Protein 4HB1 (pdb70)

B-factor: mean 44.82, std 13.0, range [21.0, 85.99]

Sequence (44 aa):
EELLKQALQQAQQLLQQAQELAKEELLKQALQQAQQLLQQAQEL

Radius of gyration: 10.6 Å; Cα contacts (8 Å, |Δi|>4): 38; chains: 1; bounding box: 14×18×31 Å

CATH classification: 1.20.5.420

Nearest PDB structures (foldseek):
  4hb1-assembly1_A-2  TM=1.023E+00  e=4.235E-03  synthetic construct

Structure (mmCIF, N/CA/C/O backbone):
data_4HB1
#
_entry.id   4HB1
#
_cell.length_a   51.900
_cell.length_b   51.900
_cell.length_c   61.000
_cell.angle_alpha   90.00
_cell.angle_beta   90.00
_cell.angle_gamma   120.00
#
_symmetry.space_group_name_H-M   'P 64 2 2'
#
loop_
_entity.id
_entity.type
_entity.pdbx_description
1 polymer DHP1
2 non-polymer 'UNKNOWN ATOM OR ION'
3 water water
#
loop_
_atom_site.group_PDB
_atom_site.id
_atom_site.type_symbol
_atom_site.label_atom_id
_atom_site.label_alt_id
_atom_site.label_comp_id
_atom_site.label_asym_id
_atom_site.label_entity_id
_atom_site.label_seq_id
_atom_site.pdbx_PDB_ins_code
_atom_site.Cartn_x
_atom_site.Cartn_y
_atom_site.Cartn_z
_atom_site.occupancy
_atom_site.B_iso_or_equiv
_atom_site.auth_seq_id
_atom_site.auth_comp_id
_atom_site.auth_asym_id
_atom_site.auth_atom_id
_atom_site.pdbx_PDB_model_num
ATOM 1 N N . GLU A 1 58 ? -16.436 26.028 -3.313 1.00 68.70 1 GLU A N 1
ATOM 2 C CA . GLU A 1 58 ? -16.731 27.465 -3.392 1.00 68.70 1 GLU A CA 1
ATOM 3 C C . GLU A 1 58 ? -17.848 27.989 -2.494 1.00 68.70 1 GLU A C 1
ATOM 4 O O . GLU A 1 58 ? -17.694 29.044 -1.863 1.00 68.70 1 GLU A O 1
ATOM 7 N N . GLU A 1 59 ? -18.975 27.245 -2.396 1.00 58.17 2 GLU A N 1
ATOM 8 C CA . GLU A 1 59 ? -20.016 27.587 -1.413 1.00 58.17 2 GLU A CA 1
ATOM 9 C C . GLU A 1 59 ? -19.371 27.125 -0.139 1.00 58.17 2 GLU A C 1
ATOM 10 O O . GLU A 1 59 ? -19.719 27.591 0.925 1.00 58.17 2 GLU A O 1
ATOM 13 N N . LEU A 1 60 ? -18.423 26.190 -0.222 1.00 66.53 3 LEU A N 1
ATOM 14 C CA . LEU A 1 60 ? -17.658 25.752 0.937 1.00 66.53 3 LEU A CA 1
ATOM 15 C C . LEU A 1 60 ? -16.809 26.900 1.472 1.00 66.53 3 LEU A C 1
ATOM 16 O O . LEU A 1 60 ? -16.825 27.108 2.687 1.00 66.53 3 LEU A O 1
ATOM 22 N N . LEU A 1 61 ? -16.118 27.645 0.570 1.00 60.91 4 LEU A N 1
ATOM 23 C CA . LEU A 1 61 ? -15.350 28.839 0.891 1.00 60.91 4 LEU A CA 1
ATOM 24 C C . LEU A 1 61 ? -16.344 29.758 1.516 1.00 60.91 4 LEU A C 1
ATOM 25 O O . LEU A 1 61 ? -16.078 30.195 2.620 1.00 60.91 4 LEU A O 1
ATOM 31 N N . LYS A 1 62 ? -17.511 29.948 0.918 1.00 35.86 5 LYS A N 1
ATOM 32 C CA . LYS A 1 62 ? -18.550 30.691 1.613 1.00 35.86 5 LYS A CA 1
ATOM 33 C C . LYS A 1 62 ? -18.799 30.102 3.007 1.00 35.86 5 LYS A C 1
ATOM 34 O O . LYS A 1 62 ? -18.609 30.829 3.974 1.00 35.86 5 LYS A O 1
ATOM 37 N N . GLN A 1 63 ? -19.045 28.802 3.223 1.00 36.44 6 GLN A N 1
ATOM 38 C CA . GLN A 1 63 ? -19.389 28.275 4.532 1.00 36.44 6 GLN A CA 1
ATOM 39 C C . GLN A 1 63 ? -18.175 28.572 5.418 1.00 36.44 6 GLN A C 1
ATOM 40 O O . GLN A 1 63 ? -18.344 28.912 6.596 1.00 36.44 6 GLN A O 1
ATOM 43 N N . ALA A 1 64 ? -16.956 28.617 4.901 1.00 37.70 7 ALA A N 1
ATOM 44 C CA . ALA A 1 64 ? -15.795 28.823 5.736 1.00 37.70 7 ALA A CA 1
ATOM 45 C C . ALA A 1 64 ? -15.657 30.259 6.142 1.00 37.70 7 ALA A C 1
ATOM 46 O O . ALA A 1 64 ? -15.308 30.571 7.2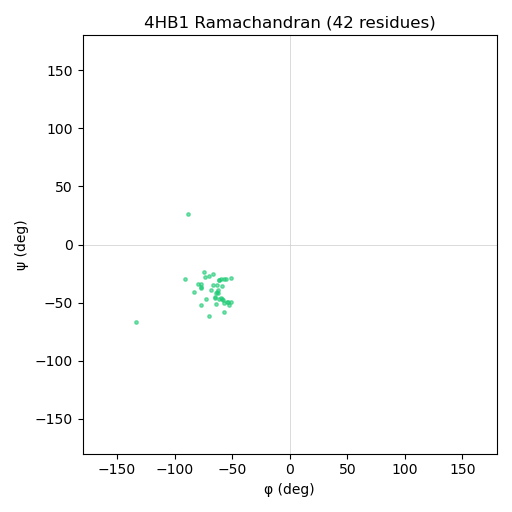74 1.00 37.70 7 ALA A O 1
ATOM 49 N N . LEU A 1 65 ? -15.985 31.148 5.221 1.00 34.39 8 LEU A N 1
ATOM 50 C CA . LEU A 1 65 ? -15.825 32.545 5.485 1.00 34.39 8 LEU A CA 1
ATOM 51 C C . LEU A 1 65 ? -16.962 32.914 6.371 1.00 34.39 8 LEU A C 1
ATOM 52 O O . LEU A 1 65 ? -16.663 33.385 7.459 1.00 34.39 8 LEU A O 1
ATOM 58 N N . GLN A 1 66 ? -18.228 32.641 6.072 1.00 38.96 9 GLN A N 1
ATOM 59 C CA . GLN A 1 66 ? -19.327 33.033 6.945 1.00 38.96 9 GLN A CA 1
ATOM 60 C C . GLN A 1 66 ? -19.091 32.578 8.385 1.00 38.96 9 GLN A C 1
ATOM 61 O O . GLN A 1 66 ? -19.471 33.247 9.338 1.00 38.96 9 GLN A O 1
ATOM 70 N N . GLN A 1 67 ? -18.383 31.507 8.601 1.00 31.37 10 GLN A N 1
ATOM 71 C CA . GLN A 1 67 ? -18.250 31.038 9.945 1.00 31.37 10 GLN A CA 1
ATOM 72 C C . GLN A 1 67 ? -17.050 31.654 10.547 1.00 31.37 10 GLN A C 1
ATOM 73 O O . GLN A 1 67 ? -17.045 31.777 11.770 1.00 31.37 10 GLN A O 1
ATOM 82 N N . ALA A 1 68 ? -16.028 31.981 9.760 1.00 35.27 11 ALA A N 1
ATOM 83 C CA . ALA A 1 68 ? -14.876 32.605 10.317 1.00 35.27 11 ALA A CA 1
ATOM 84 C C . ALA A 1 68 ? -15.405 33.998 10.743 1.00 35.27 11 ALA A C 1
ATOM 85 O O . ALA A 1 68 ? -15.155 34.462 11.885 1.00 35.27 11 ALA A O 1
ATOM 88 N N . GLN A 1 69 ? -16.277 34.622 9.930 1.00 47.87 12 GLN A N 1
ATOM 89 C CA . GLN A 1 69 ? -16.852 35.895 10.283 1.00 47.87 12 GLN A CA 1
ATOM 90 C C . GLN A 1 69 ? -17.626 35.820 11.588 1.00 47.87 12 GLN A C 1
ATOM 91 O O . GLN A 1 69 ? -17.400 36.603 12.528 1.00 47.87 12 GLN A O 1
ATOM 94 N N . GLN A 1 70 ? -18.463 34.808 11.763 1.00 32.18 13 GLN A N 1
ATOM 95 C CA . GLN A 1 70 ? -19.177 34.629 13.041 1.00 32.18 13 GLN A 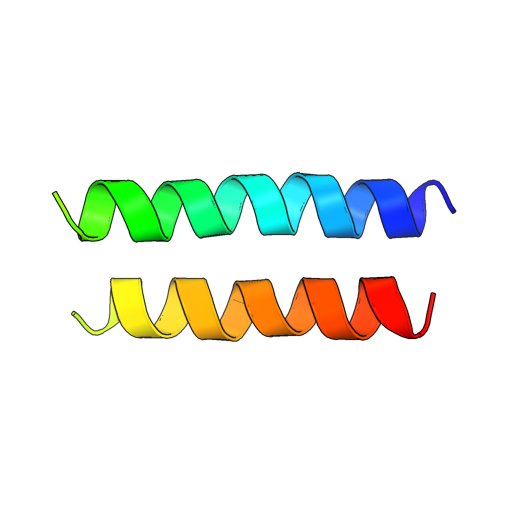CA 1
ATOM 96 C C . GLN A 1 70 ? -18.216 34.456 14.219 1.00 32.18 13 GLN A C 1
ATOM 97 O O . GLN A 1 70 ? -18.472 34.887 15.345 1.00 32.18 13 GLN A O 1
ATOM 106 N N . LEU A 1 71 ? -17.039 33.889 13.958 1.00 37.68 14 LEU A N 1
ATOM 107 C CA . LEU A 1 71 ? -16.107 33.664 15.018 1.00 37.68 14 LEU A CA 1
ATOM 108 C C . LEU A 1 71 ? -15.297 34.894 15.317 1.00 37.68 14 LEU A C 1
ATOM 109 O O . LEU A 1 71 ? -15.132 35.160 16.514 1.00 37.68 14 LEU A O 1
ATOM 115 N N . LEU A 1 72 ? -14.831 35.686 14.333 1.00 31.22 15 LEU A N 1
ATOM 116 C CA . LEU A 1 72 ? -14.105 36.905 14.670 1.00 31.22 15 LEU A CA 1
ATOM 117 C C . LEU A 1 72 ? -15.099 37.777 15.403 1.00 31.22 15 LEU A C 1
ATOM 118 O O . LEU A 1 72 ? -14.695 38.378 16.413 1.00 31.22 15 LEU A O 1
ATOM 124 N N . GLN A 1 73 ? -16.400 37.769 15.069 1.00 40.81 16 GLN A N 1
ATOM 125 C CA . GLN A 1 73 ? -17.331 38.479 15.906 1.00 40.81 16 GLN A CA 1
ATOM 126 C C . GLN A 1 73 ? -17.401 37.918 17.303 1.00 40.81 16 GLN A C 1
ATOM 127 O O . GLN A 1 73 ? -17.470 38.740 18.203 1.00 40.81 16 GLN A O 1
ATOM 130 N N . GLN A 1 74 ? -17.390 36.604 17.615 1.00 34.08 17 GLN A N 1
ATOM 131 C CA . GLN A 1 74 ? -17.351 36.141 19.017 1.00 34.08 17 GLN A CA 1
ATOM 132 C C . GLN A 1 74 ? -16.071 36.731 19.669 1.00 34.08 17 GLN A C 1
ATOM 133 O O . GLN A 1 74 ? -16.183 37.367 20.724 1.00 34.08 17 GLN A O 1
ATOM 142 N N . ALA A 1 75 ? -14.868 36.660 19.040 1.00 31.59 18 ALA A N 1
ATOM 143 C CA . ALA A 1 75 ? -13.623 37.197 19.574 1.00 31.59 18 ALA A CA 1
ATOM 144 C C . ALA A 1 75 ? -13.836 38.626 19.993 1.00 31.59 18 ALA A C 1
ATOM 145 O O . ALA A 1 75 ? -13.590 38.978 21.151 1.00 31.59 18 ALA A O 1
ATOM 148 N N . GLN A 1 76 ? -14.413 39.414 19.109 1.00 37.74 19 GLN A N 1
ATOM 149 C CA . GLN A 1 76 ? -14.640 40.818 19.348 1.00 37.74 19 GLN A CA 1
ATOM 150 C C . GLN A 1 76 ? -15.457 41.122 20.576 1.00 37.74 19 GLN A C 1
ATOM 151 O O . GLN A 1 76 ? -15.021 41.928 21.410 1.00 37.74 19 GLN A O 1
ATOM 160 N N . GLU A 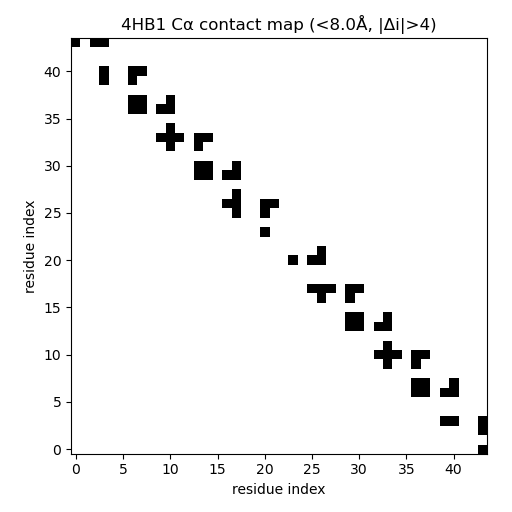1 77 ? -16.602 40.478 20.748 1.00 42.21 20 GLU A N 1
ATOM 161 C CA . GLU A 1 77 ? -17.368 40.721 21.955 1.00 42.21 20 GLU A CA 1
ATOM 162 C C . GLU A 1 77 ? -16.641 40.205 23.184 1.00 42.21 20 GLU A C 1
ATOM 163 O O . GLU A 1 77 ? -16.838 40.708 24.282 1.00 42.21 20 GLU A O 1
ATOM 166 N N . LEU A 1 78 ? -15.774 39.217 23.045 1.00 40.68 21 LEU A N 1
ATOM 167 C CA . LEU A 1 78 ? -15.056 38.709 24.178 1.00 40.68 21 LEU A CA 1
ATOM 168 C C . LEU A 1 78 ? -14.050 39.747 24.480 1.00 40.68 21 LEU A C 1
ATOM 169 O O . LEU A 1 78 ? -13.691 39.869 25.642 1.00 40.68 21 LEU A O 1
ATOM 175 N N . ALA A 1 79 ? -13.639 40.497 23.490 1.00 52.52 22 AL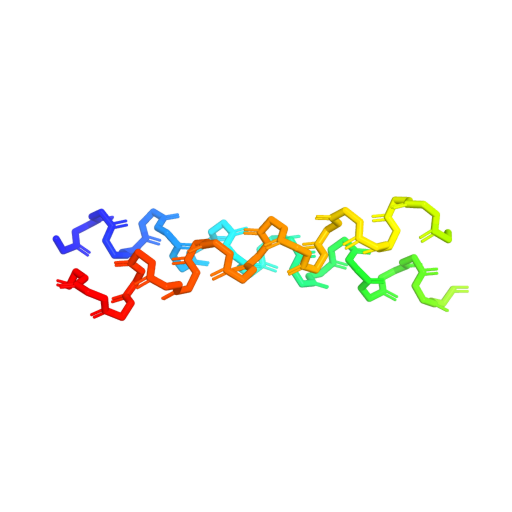A A N 1
ATOM 176 C CA . ALA A 1 79 ? -12.673 41.486 23.755 1.00 52.52 22 ALA A CA 1
ATOM 177 C C . ALA A 1 79 ? -13.356 42.668 24.435 1.00 52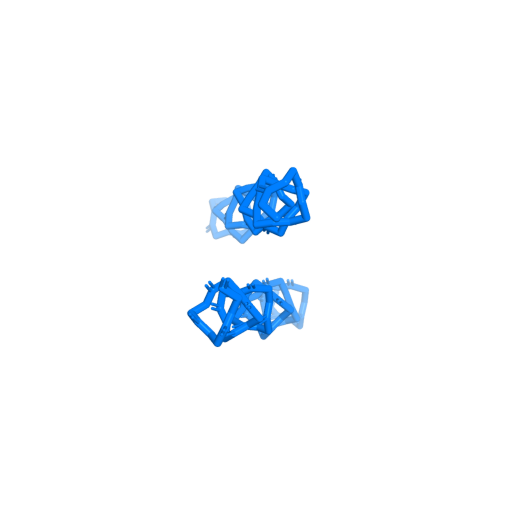.52 22 ALA A C 1
ATOM 178 O O . ALA A 1 79 ? -12.719 43.297 25.274 1.00 52.52 22 ALA A O 1
ATOM 181 N N . LYS A 1 80 ? -14.586 43.093 24.141 1.00 72.10 23 LYS A N 1
ATOM 182 C CA . LYS A 1 80 ? -15.225 44.169 24.920 1.00 72.10 23 LYS A CA 1
ATOM 183 C C . LYS A 1 80 ? -15.998 43.611 26.135 1.00 72.10 23 LYS A C 1
ATOM 184 O O . LYS A 1 80 ? -15.913 44.038 27.301 1.00 72.10 23 LYS A O 1
ATOM 187 N N . GLU A 1 85 ? -11.015 35.104 27.868 1.00 56.14 101 GLU A N 1
ATOM 188 C CA . GLU A 1 85 ? -9.565 34.822 27.795 1.00 56.14 101 GLU A CA 1
ATOM 189 C C . GLU A 1 85 ? -9.273 33.517 27.044 1.00 56.14 101 GLU A C 1
ATOM 190 O O . GLU A 1 85 ? -8.815 33.542 25.902 1.00 56.14 101 GLU A O 1
ATOM 193 N N . GLU A 1 86 ? -9.685 32.380 27.636 1.00 54.42 102 GLU A N 1
ATOM 194 C CA . GLU A 1 86 ? -9.565 31.072 27.020 1.00 54.42 102 GLU A CA 1
ATOM 195 C C . GLU A 1 86 ? -10.461 31.019 25.772 1.00 54.42 102 GLU A C 1
ATOM 196 O O . GLU A 1 86 ? -10.009 30.629 24.687 1.00 54.42 102 GLU A O 1
ATOM 199 N N . LEU A 1 87 ? -11.716 31.503 25.904 1.00 34.46 103 LEU A N 1
ATOM 200 C CA . LEU A 1 87 ? -12.695 31.572 24.803 1.00 34.46 103 LEU A CA 1
ATOM 201 C C . LEU A 1 87 ? -12.361 32.616 23.733 1.00 34.46 103 LEU A C 1
ATOM 202 O O . LEU A 1 87 ? -12.743 32.506 22.574 1.00 34.46 103 LEU A O 1
ATOM 208 N N . LEU A 1 88 ? -11.643 33.680 24.074 1.00 41.34 104 LEU A N 1
ATOM 209 C CA . LEU A 1 88 ? -11.174 34.579 23.047 1.00 41.34 104 LEU A CA 1
ATOM 210 C C . LEU A 1 88 ? -10.068 33.781 22.378 1.00 41.34 104 LEU A C 1
ATOM 211 O O . LEU A 1 88 ? -10.099 33.695 21.149 1.00 41.34 104 LEU A O 1
ATOM 217 N N . LYS A 1 89 ? -9.133 33.136 23.108 1.00 37.77 105 LYS A N 1
ATOM 218 C CA . LYS A 1 89 ? -8.069 32.414 22.443 1.00 37.77 105 LYS A CA 1
ATOM 219 C C . LYS A 1 89 ? -8.572 31.402 21.411 1.00 37.77 105 LYS A C 1
ATOM 220 O O . LYS A 1 89 ? -8.168 31.420 20.225 1.00 37.77 105 LYS A O 1
ATOM 223 N N . GLN A 1 90 ? -9.529 30.586 21.867 1.00 47.53 106 GLN A N 1
ATOM 224 C CA . GLN A 1 90 ? -10.215 29.560 21.078 1.00 47.53 106 GLN A CA 1
ATOM 225 C C . GLN A 1 90 ? -10.849 30.094 19.807 1.00 47.53 106 GLN A C 1
ATOM 226 O O . GLN A 1 90 ? -10.661 29.498 18.722 1.00 47.53 106 GLN A O 1
ATOM 235 N N . ALA A 1 91 ? -11.627 31.201 19.963 1.00 28.87 107 ALA A N 1
ATOM 236 C CA . ALA A 1 91 ? -12.314 31.806 18.823 1.00 28.87 107 ALA A CA 1
ATOM 237 C C . ALA A 1 91 ? -11.414 32.302 17.735 1.00 28.87 107 ALA A C 1
ATOM 238 O O . ALA A 1 91 ? -11.769 32.186 16.561 1.00 28.87 107 ALA A O 1
ATOM 241 N N . LEU A 1 92 ? -10.213 32.739 18.099 1.00 43.62 108 LEU A N 1
ATOM 242 C CA . LEU A 1 92 ? -9.218 33.172 17.122 1.00 43.62 108 LEU A CA 1
ATOM 243 C C . LEU A 1 92 ? -8.471 32.012 16.459 1.00 43.62 108 LEU A C 1
ATOM 244 O O . LEU A 1 92 ? -8.181 32.002 15.242 1.00 43.62 108 LEU A O 1
ATOM 250 N N . GLN A 1 93 ? -8.268 30.960 17.278 1.00 38.09 109 GLN A N 1
ATOM 251 C CA . GLN A 1 93 ? -7.626 29.758 16.758 1.00 38.09 109 GLN A CA 1
ATOM 252 C C . GLN A 1 93 ? -8.517 29.153 15.683 1.00 38.09 109 GLN A C 1
ATOM 253 O O . GLN A 1 93 ? -8.138 29.034 14.495 1.00 38.09 109 GLN A O 1
ATOM 256 N N . GLN A 1 94 ? -9.794 28.987 16.098 1.00 34.73 110 GLN A N 1
ATOM 257 C CA . GLN A 1 94 ? -10.780 28.353 15.268 1.00 34.73 110 GLN A CA 1
ATOM 258 C C . GLN A 1 94 ? -10.969 29.164 14.002 1.00 34.73 110 GLN A C 1
ATOM 259 O O . GLN A 1 94 ? -10.910 28.596 12.897 1.00 34.73 110 GLN A O 1
ATOM 268 N N . ALA A 1 95 ? -11.114 30.503 14.131 1.00 35.08 111 ALA A N 1
ATOM 269 C CA . ALA A 1 95 ? -11.257 31.335 12.957 1.00 35.08 111 ALA A CA 1
ATOM 270 C C . ALA A 1 95 ? -10.046 31.191 12.008 1.00 35.08 111 ALA A C 1
ATOM 271 O O . ALA A 1 95 ? -10.142 31.139 10.750 1.00 35.08 111 ALA A O 1
ATOM 274 N N . GLN A 1 96 ? -8.851 31.013 12.591 1.00 34.26 112 GLN A N 1
ATOM 275 C CA . GLN A 1 96 ? -7.700 30.893 11.719 1.00 34.26 112 GLN A CA 1
ATOM 276 C C . GLN A 1 96 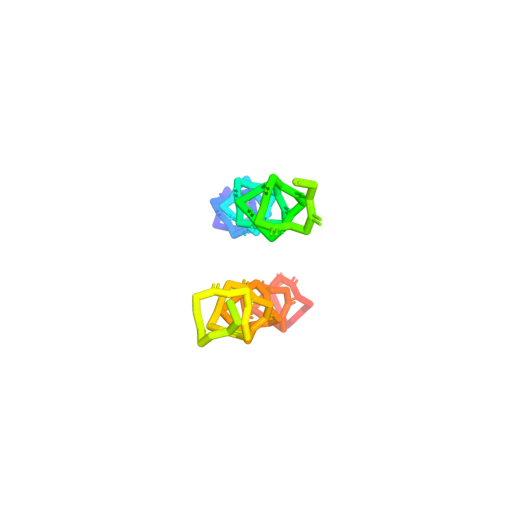? -7.771 29.623 10.892 1.00 34.26 112 GLN A C 1
ATOM 277 O O . GLN A 1 96 ? -7.429 29.579 9.695 1.00 34.26 112 GLN A O 1
ATOM 286 N N . GLN A 1 97 ? -8.322 28.636 11.578 1.00 39.20 113 GLN A N 1
ATOM 287 C CA . GLN A 1 97 ? -8.559 27.427 10.877 1.00 39.20 113 GLN A CA 1
ATOM 288 C C . GLN A 1 97 ? -9.446 27.693 9.666 1.00 39.20 113 GLN A C 1
ATOM 289 O O . GLN A 1 97 ? -8.980 27.549 8.527 1.00 39.20 113 GLN A O 1
ATOM 292 N N . LEU A 1 98 ? -10.636 28.243 9.825 1.00 24.47 114 LEU A N 1
ATOM 293 C CA . LEU A 1 98 ? -11.504 28.430 8.693 1.00 24.47 114 LEU A CA 1
ATOM 294 C C . LEU A 1 98 ? -10.889 29.248 7.595 1.00 24.47 114 LEU A C 1
ATOM 295 O O . LEU A 1 98 ? -11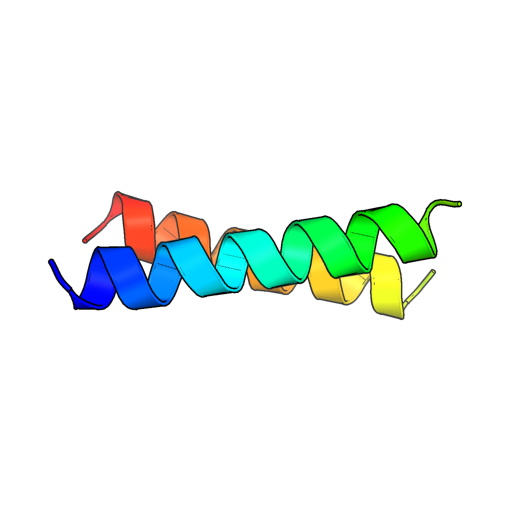.104 29.033 6.395 1.00 24.47 114 LEU A O 1
ATOM 301 N N . LEU A 1 99 ? -10.000 30.147 8.010 1.00 36.96 115 LEU A N 1
ATOM 302 C CA . LEU A 1 99 ? -9.339 30.935 6.993 1.00 36.96 115 LEU A CA 1
ATOM 303 C C . LEU A 1 99 ? -8.266 30.164 6.296 1.00 36.96 115 LEU A C 1
ATOM 304 O O . LEU A 1 99 ? -8.166 30.320 5.090 1.00 36.96 115 LEU A O 1
ATOM 310 N N . GLN A 1 100 ? -7.526 29.256 6.933 1.00 33.41 116 GLN A N 1
ATOM 311 C CA . GLN A 1 100 ? -6.509 28.466 6.229 1.00 33.41 116 GLN A CA 1
ATOM 312 C C . GLN A 1 100 ? -7.270 27.653 5.177 1.00 33.41 116 GLN A C 1
ATOM 313 O O . GLN A 1 100 ? -6.866 27.682 4.001 1.00 33.41 116 GLN A O 1
ATOM 316 N N . GLN A 1 101 ? -8.461 27.084 5.545 1.00 50.13 117 GLN A N 1
ATOM 317 C CA . GLN A 1 101 ? -9.327 26.252 4.672 1.00 50.13 117 GLN A CA 1
ATOM 318 C C . GLN A 1 101 ? -9.790 27.149 3.576 1.00 50.13 117 GLN A C 1
ATOM 319 O O . GLN A 1 101 ? -9.777 26.759 2.430 1.00 50.13 117 GLN A O 1
ATOM 328 N N . ALA A 1 102 ? -10.138 28.371 3.936 1.00 43.10 118 ALA A N 1
ATOM 329 C CA . ALA A 1 102 ? -10.544 29.349 2.960 1.00 43.10 118 ALA A CA 1
ATOM 330 C C . ALA A 1 102 ? -9.425 29.651 1.983 1.00 43.10 118 ALA A C 1
ATOM 331 O O . ALA A 1 102 ? -9.666 29.716 0.767 1.00 43.10 118 ALA A O 1
ATOM 334 N N . GLN A 1 103 ? -8.195 29.724 2.495 1.00 57.08 119 GLN A N 1
ATOM 335 C CA . GLN A 1 103 ? -7.080 30.033 1.641 1.00 57.08 119 GLN A CA 1
ATOM 336 C C . GLN A 1 103 ? -6.879 28.830 0.758 1.00 57.08 119 GLN A C 1
ATOM 337 O O . GLN A 1 103 ? -7.079 29.028 -0.441 1.00 57.08 119 GLN A O 1
ATOM 346 N N . GLU A 1 104 ? -6.578 27.625 1.275 1.00 63.83 120 GLU A N 1
ATOM 347 C CA . GLU A 1 104 ? -6.382 26.469 0.418 1.00 63.83 120 GLU A CA 1
ATOM 348 C C . GLU A 1 104 ? -7.590 26.171 -0.529 1.00 63.83 120 GLU A C 1
ATOM 349 O O . GLU A 1 104 ? -7.402 25.696 -1.664 1.00 63.83 120 GLU A O 1
ATOM 352 N N . LEU A 1 10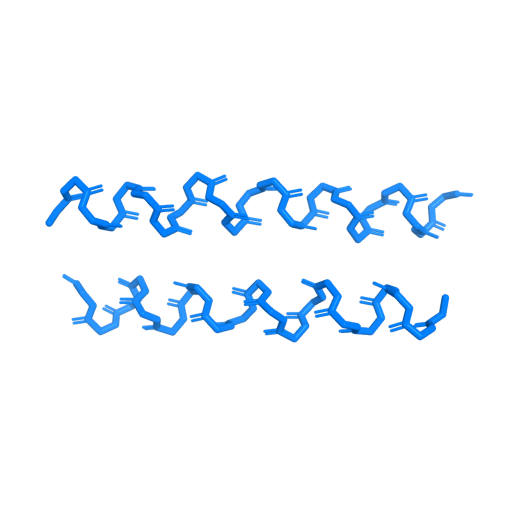5 ? -8.848 26.517 -0.119 1.00 41.01 121 LEU A N 1
ATOM 353 C CA . LEU A 1 105 ? -10.044 26.335 -0.933 1.00 41.01 121 LEU A CA 1
ATOM 354 C C . LEU A 1 105 ? -10.102 27.346 -2.043 1.00 41.01 121 LEU A C 1
ATOM 355 O O . LEU A 1 105 ? -10.795 27.076 -3.026 1.00 41.01 121 LEU A O 1
#

Foldseek 3Di:
DVLLVVLQVVLVVLVVVLVVVVLPVSVVVSNVVSVVSVVVNVVD

Secondary structure (DSSP, 8-state):
-HHHHHHHHHHHHHHHHHHHHH--HHHHHHHHHHHHHHHHHHH-

Solvent-accessible surface area: 3202 Å² total; per-residue (Å²): 102,84,121,56,52,40,2,81,126,75,4,64,111,14,79,56,98,7,132,77,78,74,130,115,69,107,53,60,101,2,70,61,94,2,125,51,20,73,63,100,12,156,104,98